Protein 5YBX (pdb70)

Radius of gyration: 14.25 Å; Cα contacts (8 Å, |Δi|>4): 200; chains: 1; bounding box: 33×37×33 Å

Solvent-accessible surface area: 7333 Å² total

Nearest PDB structures (foldseek):
  5ybx-assembly1_A  TM=1.005E+00  e=3.368E-22  Schizosaccharomyces pombe 972h-
  5yc2-assembly2_C  TM=9.879E-01  e=6.978E-19  Saccharomyces cerevisiae S288C
  7av6-assembly1_A-2  TM=7.503E-01  e=8.930E+00  Halorhodospira halophila
  5t3p-assembly1_A  TM=5.103E-01  e=6.657E+00  Homo sapiens
  8pjj-assembly1_A  TM=3.475E-01  e=2.925E+00  Drosophila melanogaster

Secondary structure (DSSP, 8-state):
------GGGS-S---SGGGSTTEEEEEEEETTEEEEEEEEEEE-TTT--EEE----S--EES---TTT-TT--HHHHHH--HHHHHS-----TTSSS-EE-HHHHHHHHHHT--HHHHHHHHS---

Foldseek 3Di:
DDPQWQVVLVDLPDALPVQLPQWDKDWDADPVGIDIDIWGWDARPPVRDIAIWAAPQTWTFPLSVCRTHVPDDPVNSVVVVVCVVPHDWDDDPRDDGTTHGPVSVCVVCVVSRHSNRVSRVVHHSD

InterPro domains:
  IPR003163 Transcription regulator HTH, APSES-type DNA-binding domain [PS51299] (38-147)
  IPR018004 KilA/APSES-type HTH, DNA-binding [SM01252] (59-140)
  IPR036887 HTH APSES-type DNA-binding domain superfamily [G3DSA:3.10.260.10] (48-230)
  IPR036887 HTH APSES-type DNA-binding domain superfamily [SSF54616] (38-154)
  IPR037548 Bouquet formation protein 4 [PTHR38044] (1-432)

Sequence (126 aa):
LPAERNPLYKDDTLDHTPLIPKCRAQVIEFPDGPATFVRLKCTNPESKVPHFLRAKDSSISATSFRSAFPKATQEEEDLERWIRDNLNPIEDKRVAGLWVPPADALALAKDYSTPFINALLEASST

Structure (mmCIF, N/CA/C/O backbone):
data_5YBX
#
_entry.id   5YBX
#
_cell.length_a   94.658
_cell.length_b   94.658
_cell.length_c   94.658
_cell.angle_alpha   90.000
_cell.angle_beta   90.000
_cell.angle_gamma   90.000
#
_symmetry.space_group_name_H-M   'I 21 3'
#
loop_
_atom_site.group_PDB
_atom_site.id
_atom_site.type_symbol
_atom_site.label_atom_id
_atom_site.label_alt_id
_atom_site.label_comp_id
_atom_site.label_asym_id
_atom_site.label_entity_id
_atom_site.label_seq_id
_atom_site.pdbx_PDB_ins_code
_atom_site.Cartn_x
_atom_site.Cartn_y
_atom_site.Cartn_z
_atom_site.occupancy
_atom_site.B_iso_or_equiv
_atom_site.auth_seq_id
_atom_site.auth_comp_id
_atom_site.auth_asym_id
_atom_site.auth_atom_id
_atom_site.pdbx_PDB_model_num
ATOM 1 N N . LEU A 1 12 ? 43.497 71.400 40.706 1.00 83.01 10 LEU A N 1
ATOM 2 C CA . LEU A 1 12 ? 42.594 70.585 39.898 1.00 91.97 10 LEU A CA 1
ATOM 3 C C . LEU A 1 12 ? 42.538 71.067 38.456 1.00 99.79 10 LEU A C 1
ATOM 4 O O . LEU A 1 12 ? 42.328 72.254 38.202 1.00 109.86 10 LEU A O 1
ATOM 9 N N . PRO A 1 13 ? 42.720 70.142 37.514 1.00 103.29 11 PRO A N 1
ATOM 10 C CA . PRO A 1 13 ? 42.665 70.513 36.098 1.00 106.94 11 PRO A CA 1
ATOM 11 C C . PRO A 1 13 ? 41.343 71.166 35.727 1.00 112.25 11 PRO A C 1
ATOM 12 O O . PRO A 1 13 ? 40.305 70.959 36.363 1.00 112.41 11 PRO A O 1
ATOM 16 N N . ALA A 1 14 ? 41.406 71.988 34.676 1.00 113.53 12 ALA A N 1
ATOM 17 C CA . ALA A 1 14 ? 40.217 72.583 34.081 1.00 117.11 12 ALA A CA 1
ATOM 18 C C . ALA A 1 14 ? 40.120 72.286 32.588 1.00 123.82 12 ALA A C 1
ATOM 19 O O . ALA A 1 14 ? 39.332 72.936 31.891 1.00 114.35 12 ALA A O 1
ATOM 21 N N . GLU A 1 15 ? 40.901 71.338 32.080 1.00 123.35 13 GLU A N 1
ATOM 22 C CA . GLU A 1 15 ? 40.865 70.907 30.683 1.00 112.99 13 GLU A CA 1
ATOM 23 C C . GLU A 1 15 ? 39.888 69.751 30.495 1.00 101.64 13 GLU A C 1
ATOM 24 O O . GLU A 1 15 ? 40.197 68.736 29.867 1.00 101.33 13 GLU A O 1
ATOM 30 N N . ARG A 1 16 ? 38.682 69.917 31.025 1.00 102.00 14 ARG A N 1
ATOM 31 C CA . ARG A 1 16 ? 37.813 68.777 31.242 1.00 106.69 14 ARG A CA 1
ATOM 32 C C . ARG A 1 16 ? 37.180 68.302 29.936 1.00 108.41 14 ARG A C 1
ATOM 33 O O . ARG A 1 16 ? 37.089 69.035 28.945 1.00 109.45 14 ARG A O 1
ATOM 38 N N . ASN A 1 17 ? 36.741 67.047 29.958 1.00 104.35 15 ASN A N 1
ATOM 39 C CA . ASN A 1 17 ? 36.296 66.364 28.750 1.00 97.34 15 ASN A CA 1
ATOM 40 C C . ASN A 1 17 ? 35.068 67.049 28.151 1.00 95.69 15 ASN A C 1
ATOM 41 O O . ASN A 1 17 ? 34.120 67.354 28.883 1.00 95.97 15 ASN A O 1
ATOM 46 N N . PRO A 1 18 ? 35.045 67.301 26.837 1.00 98.81 16 PRO A N 1
ATOM 47 C CA . PRO A 1 18 ? 33.917 68.043 26.244 1.00 98.88 16 PRO A CA 1
ATOM 48 C C . PRO A 1 18 ? 32.556 67.390 26.421 1.00 95.10 16 PRO A C 1
ATOM 49 O O . PRO A 1 18 ? 31.545 68.080 26.253 1.00 96.60 16 PRO A O 1
ATOM 53 N N . LEU A 1 19 ? 32.479 66.094 26.736 1.00 95.95 17 LEU A N 1
ATOM 54 C CA . LEU A 1 19 ? 31.170 65.495 26.982 1.00 93.85 17 LEU A CA 1
ATOM 55 C C . LEU A 1 19 ? 30.486 66.104 28.200 1.00 93.15 17 LEU A C 1
ATOM 56 O O . LEU A 1 19 ? 29.252 66.096 28.274 1.00 86.92 17 LEU A O 1
ATOM 61 N N . TYR A 1 20 ? 31.253 66.651 29.128 1.00 93.23 18 TYR A N 1
ATOM 62 C CA . TYR A 1 20 ? 30.662 67.292 30.293 1.00 101.43 18 TYR A CA 1
ATOM 63 C C . TYR A 1 20 ? 30.672 68.817 30.175 1.00 106.60 18 TYR A C 1
ATOM 64 O O . TYR A 1 20 ? 30.813 69.524 31.163 1.00 98.88 18 TYR A O 1
ATOM 73 N N . LYS A 1 21 ? 30.529 69.321 28.959 1.00 108.03 19 LYS A N 1
ATOM 74 C CA . LYS A 1 21 ? 30.488 70.754 28.739 1.00 109.55 19 LYS A CA 1
ATOM 75 C C . LYS A 1 21 ? 29.251 71.304 29.407 1.00 114.80 19 LYS A C 1
ATOM 76 O O . LYS A 1 21 ? 29.319 72.074 30.352 1.00 113.78 19 LYS A O 1
ATOM 82 N N . ASP A 1 22 ? 28.109 70.877 28.906 1.00 114.08 20 ASP A N 1
ATOM 83 C CA . ASP A 1 22 ? 26.840 71.224 29.489 1.00 110.52 20 ASP A CA 1
ATOM 84 C C . ASP A 1 22 ? 26.544 70.342 30.678 1.00 118.10 20 ASP A C 1
ATOM 85 O O . ASP A 1 22 ? 26.312 69.154 30.533 1.00 122.34 20 ASP A O 1
ATOM 87 N N . ASP A 1 23 ? 26.482 70.951 31.856 1.00 115.55 21 ASP A N 1
ATOM 88 C CA . ASP A 1 23 ? 25.989 70.307 33.074 1.00 117.68 21 ASP A CA 1
ATOM 89 C C . ASP A 1 23 ? 24.479 70.479 33.252 1.00 117.92 21 ASP A C 1
ATOM 90 O O . ASP A 1 23 ? 23.932 70.121 34.277 1.00 118.24 21 ASP A O 1
ATOM 95 N N . THR A 1 24 ? 23.814 71.040 32.250 1.00 118.29 22 THR A N 1
ATOM 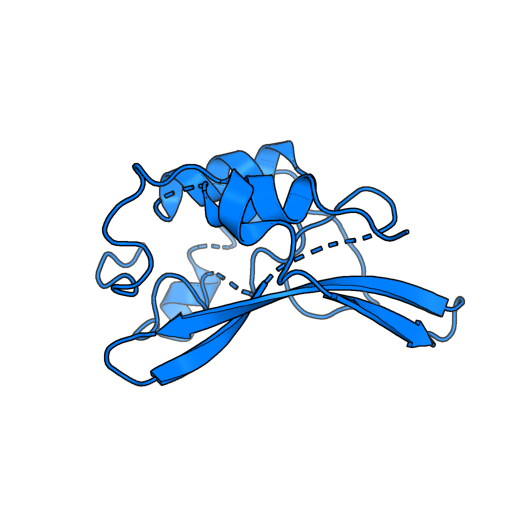96 C CA . THR A 1 24 ? 22.397 71.313 32.277 1.00 115.13 22 THR A CA 1
ATOM 97 C C . THR A 1 24 ? 21.587 70.044 32.111 1.00 117.35 22 THR A C 1
ATOM 98 O O . THR A 1 24 ? 20.449 69.977 32.546 1.00 118.31 22 THR A O 1
ATOM 102 N N . LEU A 1 25 ? 22.175 69.044 31.469 1.00 115.65 23 LEU A N 1
ATOM 103 C CA . LEU A 1 25 ? 21.442 67.944 30.861 1.00 109.91 23 LEU A CA 1
ATOM 104 C C . LEU A 1 25 ? 20.584 67.206 31.858 1.00 110.44 23 LEU A C 1
ATOM 105 O O . LEU A 1 25 ? 20.980 67.018 32.996 1.00 109.19 23 LEU A O 1
ATOM 110 N N . ASP A 1 26 ? 19.412 66.755 31.433 1.00 113.43 24 ASP A N 1
ATOM 111 C CA . ASP A 1 26 ? 18.575 65.983 32.334 1.00 110.11 24 ASP A CA 1
ATOM 112 C C . ASP A 1 26 ? 19.099 64.578 32.446 1.00 109.19 24 ASP A C 1
ATOM 113 O O . ASP A 1 26 ? 19.285 63.892 31.456 1.00 105.89 24 ASP A O 1
ATOM 118 N N . HIS A 1 27 ? 19.331 64.162 33.679 1.00 112.75 25 HIS A N 1
ATOM 119 C CA . HIS A 1 27 ? 19.994 62.891 33.955 1.00 109.17 25 HIS A CA 1
ATOM 120 C C . HIS A 1 27 ? 19.241 61.700 33.372 1.00 105.59 25 HIS A C 1
ATOM 121 O O . HIS A 1 27 ? 19.852 60.660 33.101 1.00 101.50 25 HIS A O 1
ATOM 128 N N . THR A 1 28 ? 17.930 61.829 33.169 1.00 107.81 26 THR A N 1
ATOM 129 C CA . THR A 1 28 ? 17.101 60.649 32.926 1.00 109.04 26 THR A CA 1
ATOM 130 C C . THR A 1 28 ? 17.427 59.885 31.642 1.00 94.07 26 THR A C 1
ATOM 131 O O . THR A 1 28 ? 17.369 58.643 31.677 1.00 95.24 26 THR A O 1
ATOM 135 N N . PRO A 1 29 ? 17.762 60.512 30.505 1.00 85.48 27 PRO A N 1
ATOM 136 C CA . PRO A 1 29 ? 18.021 59.711 29.294 1.00 90.86 27 PRO A CA 1
ATOM 137 C C . PRO A 1 29 ? 19.234 58.797 29.389 1.00 95.83 27 PRO A C 1
ATOM 138 O O . PRO A 1 29 ? 19.384 57.909 28.539 1.00 91.39 27 PRO A O 1
ATOM 142 N N . LEU A 1 30 ? 20.100 58.974 30.385 1.00 92.11 28 LEU A N 1
ATOM 143 C CA . LEU A 1 30 ? 21.312 58.172 30.498 1.00 89.10 28 LEU A CA 1
ATOM 144 C C . LEU A 1 30 ? 21.132 56.930 31.361 1.00 93.83 28 LEU A C 1
ATOM 145 O O . LEU A 1 30 ? 21.991 56.042 31.328 1.00 93.23 28 LEU A O 1
ATOM 150 N N . ILE A 1 31 ? 20.043 56.846 32.118 1.00 86.30 29 ILE A N 1
ATOM 151 C CA . ILE A 1 31 ? 19.726 55.698 32.966 1.00 84.22 29 ILE A CA 1
ATOM 152 C C . ILE A 1 31 ? 19.747 54.381 32.186 1.00 89.56 29 ILE A C 1
ATOM 153 O O . ILE A 1 31 ? 20.330 53.406 32.682 1.00 83.67 29 ILE A O 1
ATOM 158 N N . PRO A 1 32 ? 19.158 54.283 30.983 1.00 88.23 30 PRO A N 1
ATOM 159 C CA . PRO A 1 32 ? 19.086 52.955 30.341 1.00 82.41 30 PRO A CA 1
ATOM 160 C C . PRO A 1 32 ? 20.427 52.393 29.899 1.00 83.30 30 PRO A C 1
ATOM 161 O O . PRO A 1 32 ? 20.658 51.188 30.059 1.00 89.66 30 PRO A O 1
ATOM 165 N N . LYS A 1 33 ? 21.320 53.214 29.341 1.00 82.34 31 LYS A N 1
ATOM 166 C CA . LYS A 1 33 ? 22.573 52.688 28.808 1.00 84.03 31 LYS A CA 1
ATOM 167 C C . LYS A 1 33 ? 23.559 52.332 29.916 1.00 81.56 31 LYS A C 1
ATOM 168 O O . LYS A 1 33 ? 24.751 52.135 29.657 1.00 82.68 31 LYS A O 1
ATOM 174 N N . CYS A 1 34 ? 23.070 52.258 31.152 1.00 79.17 32 CYS A N 1
ATOM 175 C CA . CYS A 1 34 ? 23.818 51.641 32.235 1.00 78.07 32 CYS A CA 1
ATOM 176 C C . CYS A 1 34 ? 23.612 50.132 32.202 1.00 84.47 32 CYS A C 1
ATOM 177 O O . CYS A 1 34 ? 22.501 49.648 31.967 1.00 85.63 32 CYS A O 1
ATOM 180 N N . ARG A 1 35 ? 24.692 49.386 32.425 1.00 78.27 33 ARG A N 1
ATOM 181 C CA . ARG A 1 35 ? 24.670 47.937 32.298 1.00 64.13 33 ARG A CA 1
ATOM 182 C C . ARG A 1 35 ? 25.236 47.293 33.553 1.00 70.12 33 ARG A C 1
ATOM 183 O O . ARG A 1 35 ? 26.223 47.773 34.118 1.00 68.50 33 ARG A O 1
ATOM 191 N N . ALA A 1 36 ? 24.604 46.204 33.983 1.00 68.61 34 ALA A N 1
ATOM 192 C CA . ALA A 1 36 ? 25.031 45.475 35.167 1.00 73.41 34 ALA A CA 1
ATOM 193 C C . ALA A 1 36 ? 26.014 44.376 34.786 1.00 59.07 34 ALA A C 1
ATOM 194 O O . ALA A 1 36 ? 25.890 43.751 33.729 1.00 68.84 34 ALA A O 1
ATOM 196 N N . GLN A 1 37 ? 26.992 44.146 35.658 1.00 62.81 35 GLN A N 1
ATOM 197 C CA . GLN A 1 37 ? 28.006 43.124 35.435 1.00 60.02 35 GLN A CA 1
ATOM 198 C C . GLN A 1 37 ? 28.440 42.567 36.781 1.00 59.44 35 GLN A C 1
ATOM 199 O O . GLN A 1 37 ? 28.785 43.331 37.687 1.00 63.80 35 GLN A O 1
ATOM 205 N N . VAL A 1 38 ? 28.413 41.243 36.911 1.00 58.36 36 VAL A N 1
ATOM 206 C CA . VAL A 1 38 ? 28.861 40.562 38.120 1.00 61.08 36 VAL A CA 1
ATOM 207 C C . VAL A 1 38 ? 30.283 40.071 37.902 1.00 67.43 36 VAL A C 1
ATOM 208 O O . VAL A 1 38 ? 30.623 39.568 36.823 1.00 62.25 36 VAL A O 1
ATOM 212 N N . ILE A 1 39 ? 31.120 40.229 38.924 1.00 56.38 37 ILE A N 1
ATOM 213 C CA . ILE A 1 39 ? 32.509 39.792 38.890 1.00 58.26 37 ILE A CA 1
ATOM 214 C C . ILE A 1 39 ? 32.762 38.930 40.116 1.00 56.26 37 ILE A C 1
ATOM 215 O O . ILE A 1 39 ? 32.474 39.347 41.243 1.00 58.37 37 ILE A O 1
ATOM 220 N N . GLU A 1 40 ? 33.294 37.731 39.897 1.00 69.09 38 GLU A N 1
ATOM 221 C CA . GLU A 1 40 ? 33.556 36.805 40.990 1.00 66.21 38 GLU A CA 1
ATOM 222 C C . GLU A 1 40 ? 34.829 37.216 41.721 1.00 66.25 38 GLU A C 1
ATOM 223 O O . GLU A 1 40 ? 35.899 37.313 41.111 1.00 68.77 38 GLU A O 1
ATOM 229 N N . PHE A 1 41 ? 34.709 37.464 43.019 1.00 72.91 39 PHE A N 1
ATOM 230 C CA . PHE A 1 41 ? 35.824 37.750 43.905 1.00 64.25 39 PHE A CA 1
ATOM 231 C C . PHE A 1 41 ? 36.035 36.592 44.873 1.00 70.48 39 PHE A C 1
ATOM 232 O O . PHE A 1 41 ? 35.160 35.734 45.025 1.00 72.34 39 PHE A O 1
ATOM 240 N N . PRO A 1 42 ? 37.201 36.518 45.529 1.00 78.79 40 PRO A N 1
ATOM 241 C CA . PRO A 1 42 ? 37.404 35.437 46.511 1.00 62.91 40 PRO A CA 1
ATOM 242 C C . PRO A 1 42 ? 36.357 35.410 47.612 1.00 77.67 40 PRO A C 1
ATOM 243 O O . PRO A 1 42 ? 35.988 34.325 48.078 1.00 80.23 40 PRO A O 1
ATOM 247 N N . ASP A 1 43 ? 35.859 36.570 48.037 1.00 81.32 41 ASP A N 1
ATOM 248 C CA . ASP A 1 43 ? 34.862 36.638 49.097 1.00 69.19 41 ASP A CA 1
ATOM 249 C C . ASP A 1 43 ? 33.434 36.502 48.586 1.00 69.02 41 ASP A C 1
ATOM 250 O O . ASP A 1 43 ? 32.496 36.594 49.385 1.00 73.44 41 ASP A O 1
ATOM 255 N N . GLY A 1 44 ? 33.244 36.294 47.286 1.00 71.43 42 GLY A N 1
ATOM 256 C CA . GLY A 1 44 ? 31.923 36.144 46.724 1.00 68.81 42 GLY A CA 1
ATOM 257 C C . GLY A 1 44 ? 31.705 37.045 45.527 1.00 65.46 42 GLY A C 1
ATOM 258 O O . GLY A 1 44 ? 32.448 38.004 45.296 1.00 62.43 42 GLY A O 1
ATOM 259 N N . PRO A 1 45 ? 30.673 36.753 44.739 1.00 70.82 43 PRO A N 1
ATOM 260 C CA . PRO A 1 45 ? 30.398 37.573 43.555 1.00 62.78 43 PRO A CA 1
ATOM 261 C C . PRO A 1 45 ? 29.882 38.949 43.942 1.00 64.63 43 PRO A C 1
ATOM 262 O O . PRO A 1 45 ? 29.169 39.118 44.935 1.00 62.95 43 PRO A O 1
ATOM 266 N N . ALA A 1 46 ? 30.257 39.943 43.140 1.00 67.49 44 ALA A N 1
ATOM 267 C CA . ALA A 1 46 ? 29.904 41.332 43.396 1.00 59.73 44 ALA A CA 1
ATOM 268 C C . ALA A 1 46 ? 29.376 41.967 42.120 1.00 67.75 44 ALA A C 1
ATOM 269 O O . ALA A 1 46 ? 29.885 41.705 41.026 1.00 65.31 44 ALA A O 1
ATOM 271 N N . THR A 1 47 ? 28.360 42.810 42.270 1.00 61.47 45 THR A N 1
ATOM 272 C CA . THR A 1 47 ? 27.663 43.416 41.146 1.00 62.22 45 THR A CA 1
ATOM 273 C C . THR A 1 47 ? 28.128 44.853 40.945 1.00 66.16 45 THR A C 1
ATOM 274 O O . THR A 1 47 ? 28.287 45.608 41.909 1.00 64.30 45 THR A O 1
ATOM 278 N N . PHE A 1 48 ? 28.343 45.225 39.683 1.00 60.02 46 PHE A N 1
ATOM 279 C CA . PHE A 1 48 ? 28.755 46.569 39.305 1.00 55.76 46 PHE A CA 1
ATOM 280 C C . PHE A 1 48 ? 27.829 47.103 38.224 1.00 62.99 46 PHE A C 1
ATOM 281 O O . PHE A 1 48 ? 27.368 46.350 37.361 1.00 67.25 46 PHE A O 1
ATOM 289 N N . VAL A 1 49 ? 27.564 48.405 38.273 1.00 66.30 47 VAL A N 1
ATOM 290 C CA . VAL A 1 49 ? 26.787 49.100 37.253 1.00 71.97 47 VAL A CA 1
ATOM 291 C C . VAL A 1 49 ? 27.720 50.057 36.526 1.00 71.43 47 VAL A C 1
ATOM 292 O O . VAL A 1 49 ? 28.359 50.906 37.158 1.00 70.28 47 VAL A O 1
ATOM 296 N N . ARG A 1 50 ? 27.805 49.917 35.207 1.00 70.17 48 ARG A N 1
ATOM 297 C CA . ARG A 1 50 ? 28.690 50.731 34.389 1.00 66.42 48 ARG A CA 1
ATOM 298 C C . ARG A 1 50 ? 27.888 51.692 33.523 1.00 74.19 48 ARG A C 1
ATOM 299 O O . ARG A 1 50 ? 26.687 51.515 33.306 1.00 78.68 48 ARG A O 1
ATOM 307 N N . LEU A 1 51 ? 28.574 52.720 33.024 1.00 68.87 49 LEU A N 1
ATOM 308 C CA . LEU A 1 51 ? 27.988 53.637 32.048 1.00 75.30 49 LEU A CA 1
ATOM 309 C C . LEU A 1 51 ? 29.110 54.132 31.148 1.00 75.25 49 LEU A C 1
ATOM 310 O O . LEU A 1 51 ? 29.958 54.918 31.584 1.00 77.96 49 LEU A O 1
ATOM 315 N N . LYS A 1 52 ? 29.113 53.673 29.899 1.00 68.28 50 LYS A N 1
ATOM 316 C CA . LYS A 1 52 ? 30.165 54.033 28.958 1.00 69.45 50 LYS A CA 1
ATOM 317 C C . LYS A 1 52 ? 30.038 55.503 28.573 1.00 80.56 50 LYS A C 1
ATOM 318 O O . LYS A 1 52 ? 29.023 55.920 28.006 1.00 76.73 50 LYS A O 1
ATOM 324 N N . CYS A 1 53 ? 31.065 56.287 28.889 1.00 70.07 51 CYS A N 1
ATOM 325 C CA . CYS A 1 53 ? 31.121 57.703 28.551 1.00 66.01 51 CYS A CA 1
ATOM 326 C C . CYS A 1 53 ? 32.228 57.912 27.528 1.00 64.96 51 CYS A C 1
ATOM 327 O O . CYS A 1 53 ? 33.382 57.543 27.773 1.00 73.55 51 CYS A O 1
ATOM 330 N N . THR A 1 54 ? 31.877 58.505 26.392 1.00 74.27 52 THR A N 1
ATOM 331 C CA . THR A 1 54 ? 32.790 58.660 25.270 1.00 74.55 52 THR A CA 1
ATOM 332 C C . THR A 1 54 ? 33.110 60.131 25.047 1.00 80.87 52 THR A C 1
ATOM 333 O O . THR A 1 54 ? 32.203 60.948 24.846 1.00 87.01 52 THR A O 1
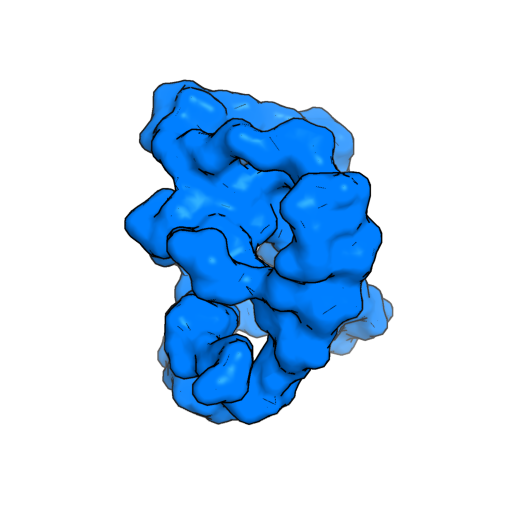ATOM 337 N N . ASN A 1 55 ? 34.403 60.455 25.090 1.00 73.10 53 ASN A N 1
ATOM 338 C CA . ASN A 1 55 ? 34.965 61.739 24.689 1.00 80.61 53 ASN A CA 1
ATOM 339 C C . ASN A 1 55 ? 34.634 61.991 23.219 1.00 85.74 53 ASN A C 1
ATOM 340 O O . ASN A 1 55 ? 35.193 61.336 22.337 1.00 77.80 53 ASN A O 1
ATOM 345 N N . PRO A 1 56 ? 33.771 62.956 22.909 1.00 81.97 54 PRO A N 1
ATOM 346 C CA . PRO A 1 56 ? 33.305 63.107 21.520 1.00 85.14 54 PRO A CA 1
ATOM 347 C C . PRO A 1 56 ? 34.381 63.605 20.566 1.00 83.15 54 PRO A C 1
ATOM 348 O O . PRO A 1 56 ? 34.235 63.446 19.350 1.00 91.64 54 PRO A O 1
ATOM 352 N N . GLU A 1 57 ? 35.466 64.188 21.073 1.00 84.06 55 GLU A N 1
ATOM 353 C CA . GLU A 1 57 ? 36.552 64.646 20.211 1.00 93.00 55 GLU A CA 1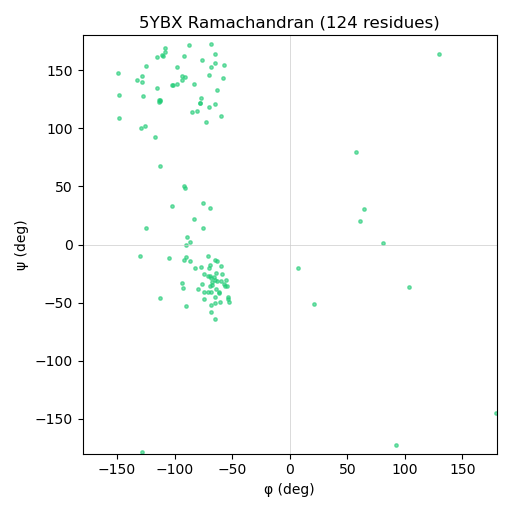
ATOM 354 C C . GLU A 1 57 ? 37.600 63.559 19.990 1.00 98.85 55 GLU A C 1
ATOM 355 O O . GLU A 1 57 ? 37.932 63.241 18.844 1.00 96.23 55 GLU A O 1
ATOM 361 N N . SER A 1 58 ? 38.130 62.979 21.068 1.00 88.91 56 SER A N 1
ATOM 362 C CA . SER A 1 58 ? 39.091 61.892 20.916 1.00 79.84 56 SER A CA 1
ATOM 363 C C . SER A 1 58 ? 38.420 60.543 20.683 1.00 72.28 56 SER A C 1
ATOM 364 O O . SER A 1 58 ? 39.070 59.627 20.166 1.00 68.21 56 SER A O 1
ATOM 367 N N . LYS A 1 59 ? 37.142 60.405 21.042 1.00 70.52 57 LYS A N 1
ATOM 368 C CA . LYS A 1 59 ? 36.390 59.151 20.954 1.00 77.54 57 LYS A CA 1
ATOM 369 C C . LYS A 1 59 ? 36.998 58.050 21.819 1.00 70.29 57 LYS A C 1
ATOM 370 O O . LYS A 1 59 ? 3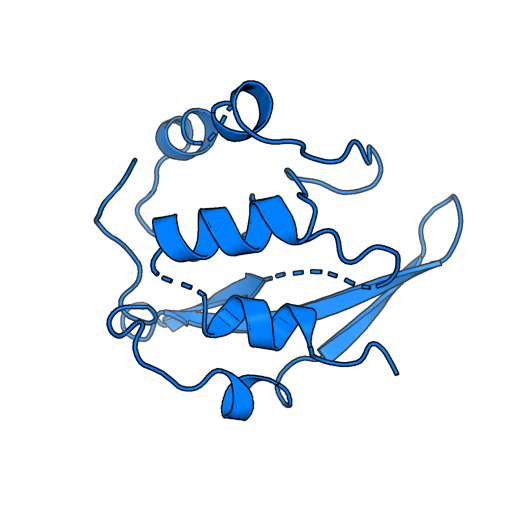6.730 56.863 21.604 1.00 71.59 57 LYS A O 1
ATOM 376 N N . VAL A 1 60 ? 37.798 58.437 22.810 1.00 68.18 58 VAL A N 1
ATOM 377 C CA . VAL A 1 60 ? 38.282 57.530 23.848 1.00 67.00 58 VAL A CA 1
ATOM 378 C C . VAL A 1 60 ? 37.157 57.322 24.854 1.00 64.56 58 VAL A C 1
ATOM 379 O O . VAL A 1 60 ? 36.657 58.297 25.433 1.00 72.86 58 VAL A O 1
ATOM 383 N N . PRO A 1 61 ? 36.719 56.089 25.086 1.00 77.24 59 PRO A N 1
ATOM 384 C CA . PRO A 1 61 ? 35.653 55.849 26.060 1.00 75.43 59 PRO A CA 1
ATOM 385 C C . PRO A 1 61 ? 36.189 55.548 27.453 1.00 73.09 59 PRO A C 1
ATOM 386 O O . PRO A 1 61 ? 37.357 55.206 27.650 1.00 75.34 59 PRO A O 1
ATOM 390 N N . HIS A 1 62 ? 35.294 55.691 28.428 1.00 70.89 60 HIS A N 1
ATOM 391 C CA . HIS A 1 62 ? 35.566 55.324 29.808 1.00 65.86 60 HIS A CA 1
ATOM 392 C C . HIS A 1 62 ? 34.266 54.880 30.457 1.00 69.13 60 HIS A C 1
ATOM 393 O O . HIS A 1 62 ? 33.188 55.382 30.125 1.00 63.86 60 HIS A O 1
ATOM 400 N N . PHE A 1 63 ? 34.376 53.932 31.382 1.00 59.26 61 PHE A N 1
ATOM 401 C CA . PHE A 1 63 ? 33.258 53.571 32.240 1.00 59.40 61 PHE A CA 1
ATOM 402 C C . PHE A 1 63 ? 33.326 54.365 33.535 1.00 67.52 61 PHE A C 1
ATOM 403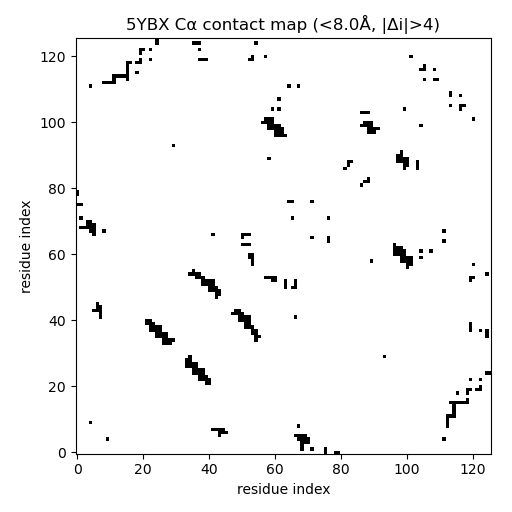 O O . PHE A 1 63 ? 34.413 54.653 34.046 1.00 82.79 61 PHE A O 1
ATOM 411 N N . LEU A 1 64 ? 32.157 54.726 34.056 1.00 64.14 62 LEU A N 1
ATOM 412 C CA . LEU A 1 64 ? 32.006 55.065 35.463 1.00 69.85 62 LEU A CA 1
ATOM 413 C C . LEU A 1 64 ? 31.233 53.935 36.120 1.00 70.96 62 LEU A C 1
ATOM 414 O O . LEU A 1 64 ? 30.193 53.510 35.604 1.00 74.18 62 LEU A O 1
ATOM 427 N N . ARG A 1 66 ? 29.655 51.783 39.708 1.00 71.35 64 ARG A N 1
ATOM 428 C CA . ARG A 1 66 ? 29.061 51.885 41.032 1.00 68.80 64 ARG A CA 1
ATOM 429 C C . ARG A 1 66 ? 28.813 50.480 41.555 1.00 74.95 64 ARG A C 1
ATOM 430 O O . ARG A 1 66 ? 28.169 49.674 40.877 1.00 71.98 64 ARG A O 1
ATOM 446 N N . ALA A 1 68 ? 26.970 47.659 43.473 1.00 76.65 66 ALA A N 1
ATOM 447 C CA . ALA A 1 68 ? 25.536 47.530 43.710 1.00 70.57 66 ALA A CA 1
ATOM 448 C C . ALA A 1 68 ? 25.205 47.691 45.187 1.00 71.06 66 ALA A C 1
ATOM 449 O O . ALA A 1 68 ? 24.262 48.405 45.547 1.00 75.40 66 ALA A O 1
ATOM 451 N N . LYS A 1 69 ? 25.967 47.033 46.059 1.00 59.26 67 LYS A N 1
ATOM 452 C CA . LYS A 1 69 ? 25.714 47.138 47.492 1.00 71.75 67 LYS A CA 1
ATOM 453 C C . LYS A 1 69 ? 26.401 48.376 48.049 1.00 70.82 67 LYS A C 1
ATOM 454 O O . LYS A 1 69 ? 27.634 48.468 48.052 1.00 69.26 67 LYS A O 1
ATOM 460 N N . ASP A 1 70 ? 25.587 49.327 48.508 1.00 71.60 68 ASP A N 1
ATOM 461 C CA . ASP A 1 70 ? 25.935 50.577 49.186 1.00 66.75 68 ASP A CA 1
ATOM 462 C C . ASP A 1 70 ? 26.355 51.666 48.201 1.00 71.33 68 ASP A C 1
ATOM 463 O O . ASP A 1 70 ? 26.689 52.768 48.643 1.00 77.12 68 ASP A O 1
ATOM 468 N N . SER A 1 71 ? 26.341 51.399 46.891 1.00 68.43 69 SER A N 1
ATOM 469 C CA . SER A 1 71 ? 26.428 52.422 45.844 1.00 67.92 69 SER A CA 1
ATOM 470 C C . SER A 1 71 ? 27.756 53.177 45.849 1.00 68.72 69 SER A C 1
ATOM 471 O O . SER A 1 71 ? 27.809 54.346 45.462 1.00 74.93 69 SER A O 1
ATOM 474 N N . SER A 1 72 ? 28.839 52.521 46.257 1.00 67.34 70 SER A N 1
ATOM 475 C CA . SER A 1 72 ? 30.156 53.139 46.178 1.00 65.09 70 SER A CA 1
ATOM 476 C C . SER A 1 72 ? 30.529 53.381 44.721 1.00 71.22 70 SER A C 1
ATOM 477 O O . SER A 1 72 ? 30.576 52.443 43.920 1.00 79.05 70 SER A O 1
ATOM 480 N N . ILE A 1 73 ? 30.779 54.641 44.376 1.00 72.65 71 ILE A N 1
ATOM 481 C CA . ILE A 1 73 ? 31.153 55.029 43.020 1.00 64.74 71 ILE A CA 1
ATOM 482 C C . ILE A 1 73 ? 32.651 55.281 42.975 1.00 62.76 71 ILE A C 1
ATOM 483 O O . ILE A 1 73 ? 33.219 55.894 43.888 1.00 67.43 71 ILE A O 1
ATOM 488 N N . SER A 1 74 ? 33.295 54.803 41.914 1.00 66.34 72 SER A N 1
ATOM 489 C CA . SER A 1 74 ? 34.742 54.932 41.752 1.00 72.58 72 SER A CA 1
ATOM 490 C C . SER A 1 74 ? 35.088 56.379 41.429 1.00 67.53 72 SER A C 1
ATOM 491 O O . SER A 1 74 ? 34.871 56.851 40.311 1.00 63.08 72 SER A O 1
ATOM 494 N N . ALA A 1 75 ? 35.632 57.093 42.419 1.00 74.47 73 ALA A N 1
ATOM 495 C CA . ALA A 1 75 ? 36.102 58.452 42.175 1.00 67.40 73 ALA A CA 1
ATOM 496 C C . ALA A 1 75 ? 37.264 58.468 41.193 1.00 75.33 73 ALA A C 1
ATOM 497 O O . ALA A 1 75 ? 37.429 59.436 40.440 1.00 72.58 73 ALA A O 1
ATOM 499 N N . THR A 1 76 ? 38.076 57.408 41.187 1.00 67.23 74 THR A N 1
ATOM 500 C CA . THR A 1 76 ? 39.194 57.330 40.253 1.00 63.93 74 THR A CA 1
ATOM 501 C C . THR A 1 76 ? 38.708 57.351 38.809 1.00 72.63 74 THR A C 1
ATOM 502 O O . THR A 1 76 ? 39.297 58.026 37.958 1.00 74.44 74 THR A O 1
ATOM 506 N N . SER A 1 77 ? 37.623 56.630 38.518 1.00 76.33 75 SER A N 1
ATOM 507 C CA . SER A 1 77 ? 37.107 56.583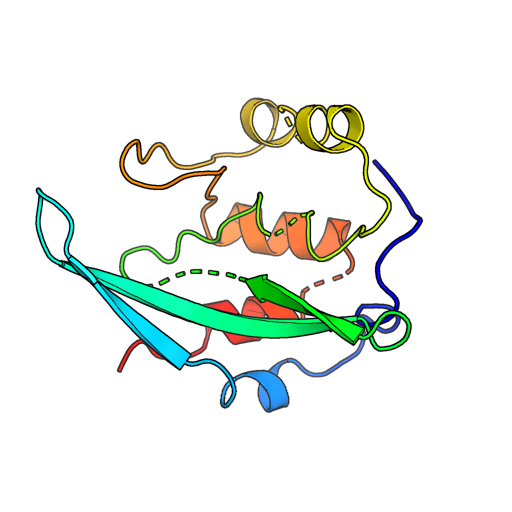 37.155 1.00 80.30 75 SER A CA 1
ATOM 508 C C . SER A 1 77 ? 36.384 57.869 36.769 1.00 74.13 75 SER A C 1
ATOM 509 O O . SER A 1 77 ? 36.409 58.256 35.595 1.00 62.27 75 SER A O 1
ATOM 520 N N . PHE A 1 79 ? 37.279 60.873 37.775 1.00 72.86 77 PHE A N 1
ATOM 521 C CA . PHE A 1 79 ? 38.358 61.810 37.483 1.00 79.19 77 PHE A CA 1
ATOM 522 C C . PHE A 1 79 ? 38.992 61.515 36.128 1.00 84.32 77 PHE A C 1
ATOM 523 O O . PHE A 1 79 ? 39.139 62.412 35.290 1.00 75.56 77 PHE A O 1
ATOM 531 N N . ARG A 1 80 ? 39.376 60.257 35.897 1.00 83.22 78 ARG A N 1
ATOM 532 C CA . ARG A 1 80 ? 39.989 59.872 34.630 1.00 72.55 78 ARG A CA 1
ATOM 533 C C . ARG A 1 80 ? 39.051 60.047 33.444 1.00 80.18 78 ARG A C 1
ATOM 534 O O . ARG A 1 80 ? 39.515 60.006 32.298 1.00 87.59 78 ARG A O 1
ATOM 542 N N . SER A 1 81 ? 37.754 60.230 33.685 1.00 71.31 79 SER A N 1
ATOM 543 C CA . SER A 1 81 ? 36.811 60.533 32.617 1.00 73.99 79 SER A CA 1
ATOM 544 C C . SER A 1 81 ? 36.595 62.027 32.437 1.00 87.82 79 SER A C 1
ATOM 545 O O . SER A 1 81 ? 36.377 62.483 31.308 1.00 89.43 79 SER A O 1
ATOM 548 N N . ALA A 1 82 ? 36.660 62.801 33.523 1.00 81.10 80 ALA A N 1
ATOM 549 C CA . ALA A 1 82 ? 36.360 64.226 33.437 1.00 76.03 80 ALA A CA 1
ATOM 550 C C . ALA A 1 82 ? 37.494 64.992 32.768 1.00 93.70 80 ALA A C 1
ATOM 551 O O . ALA A 1 82 ? 37.258 65.807 31.870 1.00 95.82 80 ALA A O 1
ATOM 553 N N . PHE A 1 83 ? 38.735 64.739 33.186 1.00 95.77 81 PHE A N 1
ATOM 554 C CA . PHE A 1 83 ? 39.904 65.478 32.714 1.00 94.36 81 PHE A CA 1
ATOM 555 C C . PHE A 1 83 ? 40.828 64.512 31.983 1.00 85.52 81 PHE A C 1
ATOM 556 O O . PHE A 1 83 ? 41.682 63.862 32.606 1.00 83.27 81 PHE A O 1
ATOM 564 N N . PRO A 1 84 ? 40.695 64.389 30.659 1.00 97.10 82 PRO A N 1
ATOM 565 C CA . PRO A 1 84 ? 41.480 63.371 29.941 1.00 101.24 82 PRO A CA 1
ATOM 566 C C . PRO A 1 84 ? 42.969 63.666 29.892 1.00 105.82 82 PRO A C 1
ATOM 567 O O . PRO A 1 84 ? 43.773 62.727 29.958 1.00 107.03 82 PRO A O 1
ATOM 571 N N . LYS A 1 85 ? 43.364 64.933 29.779 1.00 106.38 83 LYS A N 1
ATOM 572 C CA . LYS A 1 85 ? 44.771 65.308 29.746 1.00 104.08 83 LYS A CA 1
ATOM 573 C C . LYS A 1 85 ? 45.381 65.413 31.128 1.00 98.13 83 LYS A C 1
ATOM 574 O O . LYS A 1 85 ? 46.399 66.096 31.298 1.00 103.95 83 LYS A O 1
ATOM 580 N N . ALA A 1 86 ? 44.776 64.762 32.114 1.00 102.18 84 ALA A N 1
ATOM 581 C CA . ALA A 1 86 ? 45.335 64.743 33.451 1.00 89.07 84 ALA A CA 1
ATOM 582 C C . ALA A 1 86 ? 46.669 64.007 33.457 1.00 95.42 84 ALA A C 1
ATOM 583 O O . ALA A 1 86 ? 46.960 63.171 32.597 1.00 103.56 84 ALA A O 1
ATOM 585 N N . THR A 1 87 ? 47.489 64.340 34.444 1.00 98.52 85 THR A N 1
ATOM 586 C CA . THR A 1 87 ? 48.771 63.696 34.659 1.00 104.59 85 THR A CA 1
ATOM 587 C C . THR A 1 87 ? 48.689 62.809 35.894 1.00 100.89 85 THR A C 1
ATOM 588 O O . THR A 1 87 ? 47.744 62.893 36.683 1.00 95.88 85 THR A O 1
ATOM 592 N N . GLN A 1 88 ? 49.691 61.938 36.046 1.00 94.44 86 GLN A N 1
ATOM 593 C CA . GLN A 1 88 ? 49.708 61.027 37.186 1.00 94.42 86 GLN A CA 1
ATOM 594 C C . GLN A 1 88 ? 49.729 61.786 38.505 1.00 110.49 86 GLN A C 1
ATOM 595 O O . GLN A 1 88 ? 49.174 61.316 39.504 1.00 108.17 86 GLN A O 1
ATOM 601 N N . GLU A 1 89 ? 50.352 62.964 38.522 1.00 109.40 87 GLU A N 1
ATOM 602 C CA . GLU A 1 89 ? 50.402 63.782 39.727 1.00 103.15 87 GLU A CA 1
ATOM 603 C C . GLU A 1 89 ? 49.102 64.553 39.925 1.00 102.82 87 GLU A C 1
ATOM 604 O O . GLU A 1 89 ? 48.636 64.700 41.061 1.00 103.91 87 GLU A O 1
ATOM 610 N N . GLU A 1 90 ? 48.507 65.050 38.834 1.00 99.69 88 GLU A N 1
ATOM 611 C CA . GLU A 1 90 ? 47.192 65.680 38.922 1.00 101.12 88 GLU A CA 1
ATOM 612 C C . GLU A 1 90 ? 46.164 64.737 39.527 1.00 109.80 88 GLU A C 1
ATOM 613 O O . GLU A 1 90 ? 45.270 65.174 40.263 1.00 106.59 88 GLU A O 1
ATOM 619 N N . GLU A 1 91 ? 46.275 63.443 39.226 1.00 104.28 89 GLU A N 1
ATOM 620 C CA . GLU A 1 91 ? 45.382 62.456 39.819 1.00 95.46 89 GLU A CA 1
ATOM 621 C C . GLU A 1 91 ? 45.596 62.365 41.325 1.00 94.73 89 GLU A C 1
ATOM 622 O O . GLU A 1 91 ? 44.641 62.458 42.105 1.00 96.94 89 GLU A O 1
ATOM 628 N N . ASP A 1 92 ? 46.852 62.211 41.752 1.00 95.21 90 ASP A N 1
ATOM 629 C CA . ASP A 1 92 ? 47.139 61.985 43.166 1.00 98.73 90 ASP A CA 1
ATOM 630 C C . ASP A 1 92 ? 46.780 63.188 44.032 1.00 103.91 90 ASP A C 1
ATOM 631 O O . ASP A 1 92 ? 46.453 63.019 45.213 1.00 102.31 90 ASP A O 1
ATOM 636 N N . LEU A 1 93 ? 46.822 64.402 43.478 1.00 102.65 91 LEU A N 1
ATOM 637 C CA . LEU A 1 93 ? 46.424 65.566 44.260 1.00 104.94 91 LEU A CA 1
ATOM 638 C C . LEU A 1 93 ? 44.924 65.537 44.542 1.00 99.00 91 LEU A C 1
ATOM 639 O O . LEU A 1 93 ? 44.489 65.636 45.691 1.00 97.98 91 LEU A O 1
ATOM 644 N N . GLU A 1 94 ? 44.117 65.380 43.498 1.00 96.13 92 GLU A N 1
ATOM 645 C CA . GLU A 1 94 ? 42.674 65.311 43.699 1.00 92.13 92 GLU A CA 1
ATOM 646 C C . GLU A 1 94 ? 42.266 64.022 44.405 1.00 89.74 92 GLU A C 1
ATOM 647 O O . GLU A 1 94 ? 41.257 64.004 45.119 1.00 87.20 92 GLU A O 1
ATOM 661 N N . ARG A 1 96 ? 44.220 62.233 46.825 1.00 96.53 94 ARG A N 1
ATOM 662 C CA . ARG A 1 96 ? 44.541 62.423 48.235 1.00 96.23 94 ARG A CA 1
ATOM 663 C C . ARG A 1 96 ? 43.750 63.574 48.845 1.00 93.66 94 ARG A C 1
ATOM 664 O O . ARG A 1 96 ? 43.604 63.634 50.070 1.00 94.28 94 ARG A O 1
ATOM 672 N N . TRP A 1 97 ? 43.229 64.484 48.018 1.00 91.98 95 TRP A N 1
ATOM 673 C CA . TRP A 1 97 ? 42.314 65.500 48.525 1.00 85.96 95 TRP A CA 1
ATOM 674 C C . TRP A 1 97 ? 40.982 64.890 48.938 1.00 89.23 95 TRP A C 1
ATOM 675 O O . TRP A 1 97 ? 40.294 65.437 49.806 1.00 92.69 95 TRP A O 1
ATOM 686 N N . ILE A 1 98 ? 40.602 63.763 48.334 1.00 91.93 96 ILE A N 1
ATOM 687 C CA . ILE A 1 98 ? 39.352 63.106 48.702 1.00 92.68 96 ILE A CA 1
ATOM 688 C C . ILE A 1 98 ? 39.499 62.363 50.026 1.00 80.92 96 ILE A C 1
ATOM 689 O O . ILE A 1 98 ? 38.554 62.297 50.820 1.00 87.27 96 ILE A O 1
ATOM 694 N N . ARG A 1 99 ? 40.684 61.804 50.292 1.00 82.44 97 ARG A N 1
ATOM 695 C CA . ARG A 1 99 ? 40.923 61.143 51.572 1.00 84.73 97 ARG A CA 1
ATOM 696 C C . ARG A 1 99 ? 40.936 62.145 52.721 1.00 102.40 97 ARG A C 1
ATOM 697 O O . ARG A 1 99 ? 40.478 61.839 53.828 1.00 103.53 97 ARG A O 1
ATOM 705 N N . ASP A 1 100 ? 41.441 63.353 52.474 1.00 100.89 98 ASP A N 1
ATOM 706 C CA . ASP A 1 100 ? 41.575 64.364 53.514 1.00 98.41 98 ASP A CA 1
ATOM 707 C C . ASP A 1 100 ? 40.351 65.262 53.643 1.00 97.87 98 ASP A C 1
ATOM 708 O O . ASP A 1 100 ? 40.258 66.017 54.617 1.00 106.92 98 ASP A O 1
ATOM 713 N N . ASN A 1 101 ? 39.411 65.198 52.701 1.00 88.75 99 ASN A N 1
ATOM 714 C CA . ASN A 1 101 ? 38.235 66.054 52.742 1.00 97.54 99 ASN A CA 1
ATOM 715 C C . ASN A 1 101 ? 36.914 65.320 52.578 1.00 101.28 99 ASN A C 1
ATOM 716 O O . ASN A 1 101 ? 35.864 65.940 52.778 1.00 105.10 99 ASN A O 1
ATOM 721 N N . LEU A 1 102 ? 36.921 64.039 52.220 1.00 95.95 100 LEU A N 1
ATOM 722 C CA . LEU A 1 102 ? 35.695 63.284 52.011 1.00 92.01 100 LEU A CA 1
ATOM 723 C C . LEU A 1 102 ? 35.763 61.993 52.819 1.00 93.18 100 LEU A C 1
ATOM 724 O O . LEU A 1 102 ? 36.732 61.734 53.540 1.00 94.78 100 LEU A O 1
ATOM 729 N N . ASN A 1 103 ? 34.713 61.181 52.707 1.00 97.25 101 ASN A N 1
ATOM 730 C CA . ASN A 1 103 ? 34.632 59.921 53.435 1.00 90.13 101 ASN A CA 1
ATOM 731 C C . ASN A 1 103 ? 34.687 58.740 52.477 1.00 87.85 101 ASN A C 1
ATOM 732 O O . ASN A 1 103 ? 33.693 58.016 52.351 1.00 88.31 101 ASN A O 1
ATOM 737 N N . PRO A 1 104 ? 35.809 58.488 51.806 1.00 89.01 102 PRO A N 1
ATOM 738 C CA . PRO A 1 104 ? 35.865 57.355 50.878 1.00 86.17 102 PRO A CA 1
ATOM 739 C C . PRO A 1 104 ? 35.718 56.044 51.632 1.00 82.83 102 PRO A C 1
ATOM 740 O O . PRO A 1 104 ? 35.861 55.972 52.855 1.00 82.40 102 PRO A O 1
ATOM 744 N N . ILE A 1 105 ? 35.414 54.990 50.882 1.00 80.55 103 ILE A N 1
ATOM 745 C CA . ILE A 1 105 ? 35.325 53.664 51.478 1.00 83.98 103 ILE A CA 1
ATOM 746 C C . ILE A 1 105 ? 36.711 53.039 51.457 1.00 88.68 103 ILE A C 1
ATOM 747 O O . ILE A 1 105 ? 37.642 53.587 50.855 1.00 95.01 103 ILE A O 1
ATOM 752 N N . GLU A 1 106 ? 36.862 51.893 52.115 1.00 84.87 104 GLU A N 1
ATOM 753 C CA . GLU A 1 106 ? 38.103 51.124 52.068 1.00 100.42 104 GLU A CA 1
ATOM 754 C C . GLU A 1 106 ? 37.749 49.708 51.628 1.00 100.35 104 GLU A C 1
ATOM 755 O O . GLU A 1 106 ? 37.249 48.908 52.424 1.00 94.52 104 GLU A O 1
ATOM 761 N N . ASP A 1 107 ? 38.003 49.407 50.357 1.00 92.47 105 ASP A N 1
ATOM 762 C CA . ASP A 1 107 ? 37.739 48.089 49.784 1.00 89.58 105 ASP A CA 1
ATOM 763 C C . ASP A 1 107 ? 39.011 47.638 49.073 1.00 85.94 105 ASP A C 1
ATOM 764 O O . ASP A 1 107 ? 39.283 48.062 47.946 1.00 90.65 105 ASP A O 1
ATOM 769 N N . LYS A 1 108 ? 39.786 46.776 49.733 1.00 79.26 106 LYS A N 1
ATOM 770 C CA . LYS A 1 108 ? 41.064 46.338 49.186 1.00 97.37 106 LYS A CA 1
ATOM 771 C C . LYS A 1 108 ? 40.917 45.412 47.985 1.00 94.95 106 LYS A C 1
ATOM 772 O O . LYS A 1 108 ? 41.921 45.128 47.323 1.00 94.99 106 LYS A O 1
ATOM 774 N N . ARG A 1 109 ? 39.707 44.941 47.685 1.00 82.28 107 ARG A N 1
ATOM 775 C CA . ARG A 1 109 ? 39.500 44.013 46.581 1.00 82.50 107 ARG A CA 1
ATOM 776 C C . ARG A 1 109 ? 39.292 44.706 45.241 1.00 81.61 107 ARG A C 1
ATOM 777 O O . ARG A 1 109 ? 39.374 44.044 44.202 1.00 75.18 107 ARG A O 1
ATOM 785 N N . VAL A 1 110 ? 39.034 46.010 45.235 1.00 82.48 108 VAL A N 1
ATOM 786 C CA . VAL A 1 110 ? 38.912 46.771 44.002 1.00 74.31 108 VAL A CA 1
ATOM 787 C C . VAL A 1 110 ? 40.034 47.799 43.946 1.00 73.27 108 VAL A C 1
ATOM 788 O O . VAL A 1 110 ? 40.663 48.136 44.954 1.00 78.52 108 VAL A O 1
ATOM 792 N N . ALA A 1 111 ? 40.288 48.297 42.742 1.00 76.09 109 ALA A N 1
ATOM 793 C CA . ALA A 1 111 ? 41.297 49.320 42.520 1.00 82.81 109 ALA A CA 1
ATOM 794 C C . ALA A 1 111 ? 40.646 50.694 42.457 1.00 79.85 109 ALA A C 1
ATOM 795 O O . ALA A 1 111 ? 39.475 50.834 42.096 1.00 73.11 109 ALA A O 1
ATOM 797 N N . GLY A 1 112 ? 41.421 51.709 42.813 1.00 71.15 110 GLY A N 1
ATOM 798 C CA . GLY A 1 112 ? 40.927 53.066 42.812 1.00 78.17 110 GLY A CA 1
ATOM 799 C C . GLY A 1 112 ? 40.361 53.483 44.153 1.00 76.22 110 GLY A C 1
ATOM 800 O O . GLY A 1 112 ? 40.449 52.779 45.163 1.00 80.11 110 GLY A O 1
ATOM 801 N N . LEU A 1 113 ? 39.763 54.671 44.150 1.00 74.16 111 LEU A N 1
ATOM 802 C CA . LEU A 1 113 ? 39.142 55.249 45.334 1.00 62.52 111 LEU A CA 1
ATOM 803 C C . LEU A 1 113 ? 37.639 55.324 45.100 1.00 73.43 111 LEU A C 1
ATOM 804 O O . LEU A 1 113 ? 37.190 55.922 44.116 1.00 69.48 111 LEU A O 1
ATOM 809 N N . TRP A 1 114 ? 36.871 54.717 45.999 1.00 77.11 112 TRP A N 1
ATOM 810 C CA . TRP A 1 114 ? 35.422 54.636 45.880 1.00 72.47 112 TRP A CA 1
ATOM 811 C C . TRP A 1 114 ? 34.769 55.410 47.017 1.00 66.79 112 TRP A C 1
ATOM 812 O O . TRP A 1 114 ? 35.178 55.286 48.176 1.00 66.44 112 TRP A O 1
ATOM 823 N N . VAL A 1 115 ? 33.756 56.205 46.685 1.00 65.15 113 VAL A N 1
ATOM 824 C CA . VAL A 1 115 ? 33.164 57.128 47.653 1.00 73.76 113 VAL A CA 1
ATOM 825 C C . VAL A 1 115 ? 31.661 56.894 47.771 1.00 77.38 113 VAL A C 1
ATOM 826 O O . VAL A 1 115 ? 31.029 56.402 46.824 1.00 73.30 113 VAL A O 1
ATOM 830 N N . PRO A 1 116 ? 31.055 57.223 48.910 1.00 70.33 114 PRO A N 1
ATOM 831 C CA . PRO A 1 116 ? 29.604 57.077 49.067 1.00 76.21 114 PRO A CA 1
ATOM 832 C C . PRO A 1 116 ? 28.859 58.067 48.188 1.00 78.88 114 PRO A C 1
ATOM 833 O O . PRO A 1 116 ? 29.477 58.944 47.566 1.00 78.77 114 PRO A O 1
ATOM 837 N N . PRO A 1 117 ? 27.529 57.958 48.103 1.00 78.06 115 PRO A N 1
ATOM 838 C CA . PRO A 1 117 ? 26.786 58.864 47.211 1.00 83.26 115 PRO A CA 1
ATOM 839 C C . PRO A 1 117 ? 26.882 60.330 47.593 1.00 86.58 115 PRO A C 1
ATOM 840 O O . PRO A 1 117 ? 26.831 61.190 46.703 1.00 81.02 115 PRO A O 1
ATOM 844 N N . ALA A 1 118 ? 27.002 60.650 48.883 1.00 78.21 116 ALA A N 1
ATOM 845 C CA . ALA A 1 118 ? 27.176 62.044 49.280 1.00 76.01 116 ALA A CA 1
ATOM 846 C C . ALA A 1 118 ? 28.453 62.621 48.681 1.00 80.89 116 ALA A C 1
ATOM 847 O O . ALA A 1 118 ? 28.440 63.698 48.074 1.00 75.23 116 ALA A O 1
ATOM 849 N N . ASP A 1 119 ? 29.567 61.900 48.829 1.00 76.21 117 ASP A N 1
ATOM 850 C CA . ASP A 1 119 ? 30.836 62.369 48.284 1.00 75.83 117 ASP A CA 1
ATOM 851 C C . ASP A 1 119 ? 30.862 62.298 46.763 1.00 75.91 117 ASP A C 1
ATOM 852 O O . ASP A 1 119 ? 31.586 63.069 46.122 1.00 76.00 117 ASP A O 1
ATOM 857 N N . ALA A 1 120 ? 30.093 61.384 46.167 1.00 78.58 118 ALA A N 1
ATOM 858 C CA . ALA A 1 120 ? 30.064 61.271 44.713 1.00 79.25 118 ALA A CA 1
ATOM 859 C C . ALA A 1 120 ? 29.272 62.408 44.081 1.00 82.76 118 ALA A C 1
ATOM 860 O O . ALA A 1 120 ? 29.675 62.949 43.045 1.00 86.95 118 ALA A O 1
ATOM 862 N N . LEU A 1 121 ? 28.143 62.778 44.691 1.00 81.32 119 LEU A N 1
ATOM 863 C CA . LEU A 1 121 ? 27.357 63.897 44.183 1.00 84.82 119 LEU A CA 1
ATOM 864 C C . LEU A 1 121 ? 28.083 65.220 44.357 1.00 90.75 119 LEU A C 1
ATOM 865 O O . LEU A 1 121 ? 27.866 66.151 43.572 1.00 84.56 119 LEU A O 1
ATOM 870 N N . ALA A 1 122 ? 28.939 65.323 45.373 1.00 76.03 120 ALA A N 1
ATOM 871 C CA . ALA A 1 122 ? 29.759 66.516 45.542 1.00 69.25 120 ALA A CA 1
ATOM 872 C C . ALA A 1 122 ? 30.794 66.622 44.429 1.00 81.75 120 ALA A C 1
ATOM 873 O O . ALA A 1 122 ? 30.832 67.614 43.691 1.00 88.95 120 ALA A O 1
ATOM 875 N N . LEU A 1 123 ? 31.638 65.595 44.290 1.00 82.97 121 LEU A N 1
ATOM 876 C CA . LEU A 1 123 ? 32.663 65.586 43.250 1.00 79.56 121 LEU A CA 1
ATOM 877 C C . LEU A 1 123 ? 32.076 65.791 41.861 1.00 82.63 121 LEU A C 1
ATOM 878 O O . LEU A 1 123 ? 32.742 66.347 40.980 1.00 84.86 121 LEU A O 1
ATOM 883 N N . ALA A 1 124 ? 30.842 65.336 41.639 1.00 77.11 122 ALA A N 1
ATOM 884 C CA . ALA A 1 124 ? 30.219 65.512 40.334 1.00 82.89 122 ALA A CA 1
ATOM 885 C C . ALA A 1 124 ? 29.926 66.979 40.047 1.00 88.92 122 ALA A C 1
ATOM 886 O O . ALA A 1 124 ? 29.964 67.401 38.885 1.00 94.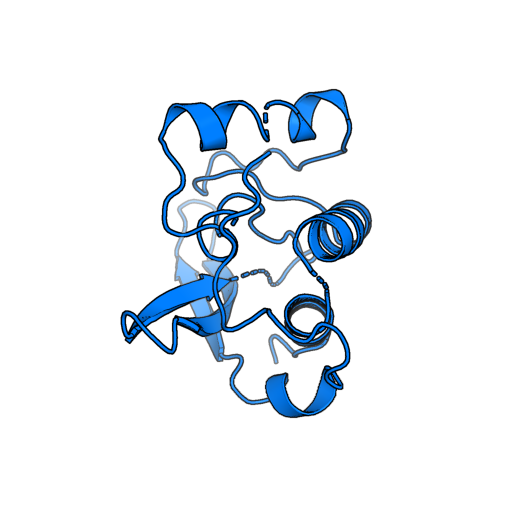34 122 ALA A O 1
ATOM 888 N N . LYS A 1 125 ? 29.622 67.766 41.082 1.00 93.04 123 LYS A N 1
ATOM 889 C CA . LYS A 1 125 ? 29.517 69.210 40.901 1.00 93.02 123 LYS A CA 1
ATOM 890 C C . LYS A 1 125 ? 30.889 69.825 40.660 1.00 78.31 123 LYS A C 1
ATOM 891 O O . LYS A 1 125 ? 31.035 70.724 39.824 1.00 88.28 123 LYS A O 1
ATOM 893 N N . ASP A 1 126 ? 31.903 69.352 41.390 1.00 79.19 124 ASP A N 1
ATOM 894 C CA . ASP A 1 126 ? 33.281 69.741 41.109 1.00 82.86 124 ASP A CA 1
ATOM 895 C C . ASP A 1 126 ? 33.636 69.476 39.652 1.00 84.61 124 ASP A C 1
ATOM 896 O O . ASP A 1 126 ? 34.211 70.331 38.971 1.00 88.55 124 ASP A O 1
ATOM 901 N N . TYR A 1 127 ? 33.288 68.291 39.157 1.00 81.53 125 TYR A N 1
ATOM 902 C CA . TYR A 1 127 ? 33.718 67.839 37.842 1.00 81.77 125 TYR A CA 1
ATOM 903 C C . TY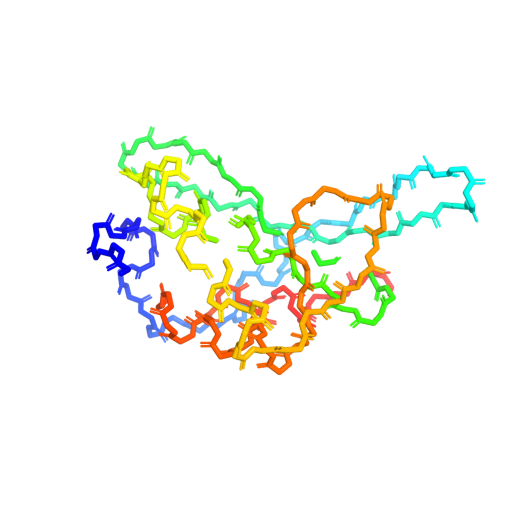R A 1 127 ? 32.752 68.232 36.734 1.00 86.50 125 TYR A C 1
ATOM 904 O O . TYR A 1 127 ? 33.007 67.904 35.570 1.00 83.32 125 TYR A O 1
ATOM 913 N N . SER A 1 128 ? 31.656 68.917 37.068 1.00 90.24 126 SER A N 1
ATOM 914 C CA . SER A 1 128 ? 30.625 69.287 36.098 1.00 96.12 126 SER A CA 1
ATOM 915 C C . SER A 1 128 ? 30.065 68.050 35.392 1.00 95.47 126 SER A C 1
ATOM 916 O O . SER A 1 128 ? 29.941 68.009 34.168 1.00 102.42 126 SER A O 1
ATOM 927 N N . THR A 1 130 ? 27.436 65.906 37.274 1.00 95.02 128 THR A N 1
ATOM 928 C CA . THR A 1 130 ? 26.315 65.356 38.038 1.00 92.39 128 THR A CA 1
ATOM 929 C C . THR A 1 130 ? 25.261 64.702 37.166 1.00 86.42 128 THR A C 1
ATOM 930 O O . THR A 1 130 ? 24.654 63.717 37.617 1.00 99.66 128 THR A O 1
ATOM 934 N N . PRO A 1 131 ? 24.928 65.188 35.959 1.00 86.13 129 PRO A N 1
ATOM 935 C CA . PRO A 1 131 ? 23.920 64.466 35.167 1.00 90.00 129 PRO A CA 1
ATOM 936 C C . PRO A 1 131 ? 24.268 63.002 34.963 1.00 88.38 129 PRO A C 1
ATOM 937 O O . PRO A 1 131 ? 23.375 62.146 35.015 1.00 87.43 129 PRO A O 1
ATOM 941 N N . PHE A 1 132 ? 25.554 62.685 34.810 1.00 81.96 130 PHE A N 1
ATOM 942 C CA . PHE A 1 132 ? 25.970 61.299 34.631 1.00 88.41 130 PHE A CA 1
ATOM 943 C C . PHE A 1 132 ? 25.964 60.494 35.933 1.00 84.43 130 PHE A C 1
ATOM 944 O O . PHE A 1 132 ? 25.922 59.259 35.876 1.00 85.55 130 PHE A O 1
ATOM 952 N N . ILE A 1 133 ? 25.991 61.147 37.095 1.00 76.16 131 ILE A N 1
ATOM 953 C CA . ILE A 1 133 ? 26.140 60.416 38.354 1.00 80.45 131 ILE A CA 1
ATOM 954 C C . ILE A 1 133 ? 24.799 60.057 39.002 1.00 86.98 131 ILE A C 1
ATOM 955 O O . ILE A 1 133 ? 24.667 58.966 39.572 1.00 83.65 131 ILE A O 1
ATOM 960 N N . ASN A 1 134 ? 23.796 60.942 38.926 1.00 87.77 132 ASN A N 1
ATOM 961 C CA . ASN A 1 134 ? 22.443 60.547 39.320 1.00 87.47 132 ASN A CA 1
ATOM 962 C C . ASN A 1 134 ? 21.921 59.421 38.446 1.00 81.75 132 ASN A C 1
ATOM 963 O O . ASN A 1 134 ? 21.242 58.512 38.934 1.00 91.09 132 ASN A O 1
ATOM 968 N N . ALA A 1 135 ? 22.191 59.484 37.141 1.00 82.03 133 ALA A N 1
ATOM 969 C CA . ALA A 1 135 ? 21.894 58.365 36.257 1.00 83.07 133 ALA A CA 1
ATOM 970 C C . ALA A 1 135 ? 22.502 57.074 36.791 1.00 80.55 133 ALA A C 1
ATOM 971 O O . ALA A 1 135 ? 21.826 56.046 36.880 1.00 73.18 133 ALA A O 1
ATOM 973 N N . LEU A 1 136 ? 23.788 57.121 37.148 1.00 72.45 134 LEU A N 1
ATOM 974 C CA . LEU A 1 136 ? 24.457 55.936 37.683 1.00 74.63 134 LEU A CA 1
ATOM 975 C C . LEU A 1 136 ? 23.849 55.518 39.016 1.00 77.06 134 LEU A C 1
ATOM 976 O O . LEU A 1 136 ? 23.579 54.331 39.245 1.00 75.62 134 LEU A O 1
ATOM 981 N N . LEU A 1 137 ? 23.613 56.480 39.909 1.00 80.89 135 LEU A N 1
ATOM 982 C CA . LEU A 1 137 ? 23.054 56.160 41.217 1.00 74.43 135 LEU A CA 1
ATOM 983 C C . LEU A 1 137 ? 21.596 55.722 41.144 1.00 78.41 135 LEU A C 1
ATOM 984 O O . LEU A 1 137 ? 21.112 55.083 42.083 1.00 80.90 135 LEU A O 1
ATOM 989 N N . GLU A 1 138 ? 20.886 56.045 40.061 1.00 78.83 136 GLU A N 1
ATOM 990 C CA . GLU A 1 138 ? 19.465 55.737 39.960 1.00 91.15 136 GLU A CA 1
ATOM 991 C C . GLU A 1 138 ? 19.153 54.560 39.049 1.00 88.82 136 GLU A C 1
ATOM 992 O O . GLU A 1 138 ? 18.012 54.086 39.052 1.00 89.15 136 GLU A O 1
ATOM 998 N N . ALA A 1 139 ? 20.117 54.081 38.267 1.00 88.48 137 ALA A N 1
ATOM 999 C CA . ALA A 1 139 ? 19.903 52.856 37.513 1.00 79.87 137 ALA A CA 1
ATOM 1000 C C . ALA A 1 139 ? 19.813 51.670 38.466 1.00 84.06 137 ALA A C 1
ATOM 1001 O O . ALA A 1 139 ? 20.364 51.690 39.570 1.00 91.31 137 ALA A O 1
ATOM 1003 N N . SER A 1 140 ? 19.100 50.633 38.036 1.00 91.89 138 SER A N 1
ATOM 1004 C CA . SER A 1 140 ? 18.893 49.455 38.867 1.00 90.05 138 SER A CA 1
ATOM 1005 C C . SER A 1 140 ? 19.934 48.384 38.574 1.00 78.89 138 SER A C 1
ATOM 1006 O O . SER A 1 140 ? 20.326 48.172 37.423 1.00 79.37 138 SER A O 1
ATOM 1009 N N . SER A 1 141 ? 20.380 47.714 39.634 1.00 83.28 139 SER A N 1
ATOM 1010 C CA . SER A 1 141 ? 21.145 46.482 39.505 1.00 85.16 139 SER A CA 1
ATOM 1011 C C . SER A 1 141 ? 20.160 45.322 39.539 1.00 99.25 139 SER A C 1
ATOM 1012 O O . SER A 1 141 ? 20.334 44.374 40.311 1.00 100.20 139 SER A O 1
ATOM 1015 N N . THR A 1 142 ? 19.116 45.412 38.711 1.00 99.34 140 THR A N 1
ATOM 1016 C CA . THR A 1 142 ? 17.950 44.517 38.719 1.00 98.93 140 THR A CA 1
ATOM 1017 C C . THR A 1 142 ? 17.233 44.508 40.064 1.00 104.12 140 THR A C 1
ATOM 1018 O O . THR A 1 142 ? 16.155 45.093 40.189 1.00 104.45 140 THR A O 1
#

B-factor: mean 85.16, std 15.49, range [40.23, 133.82]

GO terms:
  GO:0005634 nucleus (C, EXP)
  GO:0070300 phosphatidic acid binding (F, IDA)
  GO:0005635 nuclear envelope (C, IDA)
  GO:0005637 nuclear inner membrane (C, IDA)
  GO:0003677 DNA binding (F, IDA)
  GO:0016020 membrane (C, IDA)
  GO:0031965 nuclear membrane (C, EXP)
  GO:0000723 telomere maintenance (P, EXP)
  GO:0005634 nucleus (C, HDA)
  GO:0044820 mitotic telomere tethering at nuclear periphery (P, IMP)
  GO:0044821 meiotic telomere tethering at nuclear periphery (P, IMP)
  GO:0045141 meiotic telomere clustering (P, IMP)
  GO:0032200 telomere organization (P, IMP)
  GO:0071763 nuclear membrane organization (P, IMP)
  GO:0140473 telomere-nuclear envelope anchor activity (F, IMP)
  GO:0005515 protein binding (F, IPI)
  GO:1990862 nuclear membrane complex Bqt3-Bqt4 (C, IPI)
  GO:0140473 telomere-nuclear envelope anchor activity (F, IPI)
  GO:0008289 lipid binding (F, IDA)
  GO:0140693 molecular condensate scaffold activity (F, IDA)

Organism: Schizosaccharomyces pombe (strain 972 / ATCC 24843) (NCBI:txid284812)